Protein AF-A0A2E8H4A8-F1 (afdb_monomer)

Mean predicted aligned error: 11.68 Å

Sequence (70 aa):
MADSIFASDITDEVQQVDNRYRLCHGLFDRARKVNVSPVTEGSFRPNPTVRALTDYSGTTPVVPEIPAEN

Structure (mmCIF, N/CA/C/O backbone):
data_AF-A0A2E8H4A8-F1
#
_entry.id   AF-A0A2E8H4A8-F1
#
loop_
_atom_site.group_PDB
_atom_site.id
_atom_site.type_symbol
_atom_site.label_atom_id
_atom_site.label_alt_id
_atom_site.label_comp_id
_atom_site.label_asym_id
_atom_site.label_entity_id
_atom_site.label_seq_id
_atom_site.pdbx_PDB_ins_code
_atom_site.Cartn_x
_atom_site.Cartn_y
_atom_site.Cartn_z
_atom_site.occupancy
_atom_site.B_iso_or_equiv
_atom_site.auth_seq_id
_atom_site.auth_comp_id
_atom_site.auth_asym_id
_atom_site.auth_atom_id
_atom_site.pdbx_PDB_model_num
ATOM 1 N N . MET A 1 1 ? -27.444 3.842 36.447 1.00 40.84 1 MET A N 1
ATOM 2 C CA . MET A 1 1 ? -27.313 3.870 34.978 1.00 40.84 1 MET A CA 1
ATOM 3 C C . MET A 1 1 ? -25.934 3.325 34.691 1.00 40.84 1 MET A C 1
ATOM 5 O O . MET A 1 1 ? -24.986 3.881 35.219 1.00 40.84 1 MET A O 1
ATOM 9 N N . ALA A 1 2 ? -25.841 2.161 34.051 1.00 43.94 2 ALA A N 1
ATOM 10 C CA . ALA A 1 2 ? -24.548 1.589 33.703 1.00 43.94 2 ALA A CA 1
ATOM 11 C C . ALA A 1 2 ? -24.014 2.379 32.510 1.00 43.94 2 ALA A C 1
ATOM 13 O O . ALA A 1 2 ? -24.678 2.407 31.472 1.00 43.94 2 ALA A O 1
ATOM 14 N N . ASP A 1 3 ? -22.868 3.037 32.677 1.00 48.41 3 ASP A N 1
ATOM 15 C CA . ASP A 1 3 ? -22.103 3.548 31.548 1.00 48.41 3 ASP A CA 1
ATOM 16 C C . ASP A 1 3 ? -21.840 2.359 30.628 1.00 48.41 3 ASP A C 1
ATOM 18 O O . ASP A 1 3 ? -21.212 1.366 31.007 1.00 48.41 3 ASP A O 1
ATOM 22 N N . SER A 1 4 ? -22.472 2.390 29.458 1.00 53.00 4 SER A N 1
ATOM 23 C CA . SER A 1 4 ? -22.365 1.307 28.498 1.00 53.00 4 SER A CA 1
ATOM 24 C C . SER A 1 4 ? -20.911 1.237 28.047 1.00 53.00 4 SER A C 1
ATOM 26 O O . SER A 1 4 ? -20.413 2.137 27.380 1.00 53.00 4 SER A O 1
ATOM 28 N N . ILE A 1 5 ? -20.248 0.131 28.374 1.00 51.81 5 ILE A N 1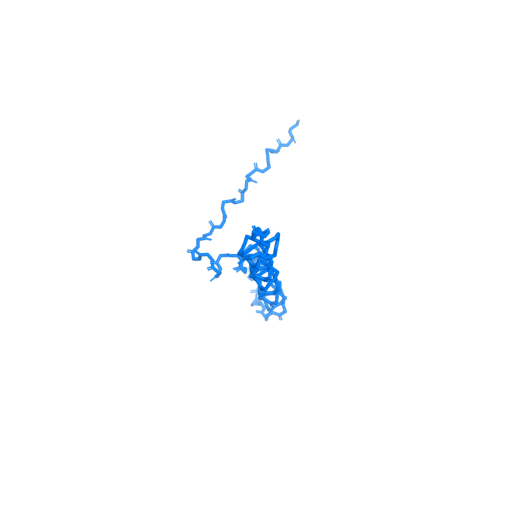
ATOM 29 C CA . ILE A 1 5 ? -18.922 -0.268 27.872 1.00 51.81 5 ILE A CA 1
ATOM 30 C C . ILE A 1 5 ? -18.813 -0.251 26.336 1.00 51.81 5 ILE A C 1
ATOM 32 O O . ILE A 1 5 ? -17.722 -0.387 25.803 1.00 51.81 5 ILE A O 1
ATOM 36 N N . PHE A 1 6 ? -19.924 -0.062 25.620 1.00 52.00 6 PHE A N 1
ATOM 37 C CA . PHE A 1 6 ? -20.004 0.015 24.164 1.00 52.00 6 PHE A CA 1
ATOM 38 C C . PHE A 1 6 ? -20.216 1.444 23.615 1.00 52.00 6 PHE A C 1
ATOM 40 O O . PHE A 1 6 ? -20.529 1.579 22.436 1.00 52.00 6 PHE A O 1
ATOM 47 N N . ALA A 1 7 ? -20.143 2.503 24.434 1.00 54.84 7 ALA A N 1
ATOM 48 C CA . ALA A 1 7 ? -20.820 3.771 24.115 1.00 54.84 7 ALA A CA 1
ATOM 49 C C . ALA A 1 7 ? -20.096 4.781 23.199 1.00 54.84 7 ALA A C 1
ATOM 51 O O . ALA A 1 7 ? -20.778 5.642 22.649 1.00 54.84 7 ALA A O 1
ATOM 52 N N . SER A 1 8 ? -18.780 4.717 22.998 1.00 53.53 8 SER A N 1
ATOM 53 C CA . SER A 1 8 ? -18.087 5.664 22.094 1.00 53.53 8 SER A CA 1
ATOM 54 C C . SER A 1 8 ? -16.690 5.196 21.713 1.00 53.53 8 SER A C 1
ATOM 56 O O . SER A 1 8 ? -16.326 5.173 20.539 1.00 53.53 8 SER A O 1
ATOM 58 N N . ASP A 1 9 ? -15.932 4.746 22.708 1.00 57.69 9 ASP A N 1
ATOM 59 C CA . ASP A 1 9 ? -14.493 4.541 22.544 1.00 57.69 9 ASP A CA 1
ATOM 60 C C . ASP A 1 9 ? -14.202 3.308 21.677 1.00 57.69 9 ASP A C 1
ATOM 62 O O . ASP A 1 9 ? -13.352 3.345 20.792 1.00 57.69 9 ASP A O 1
ATOM 66 N N . ILE A 1 10 ? -14.998 2.242 21.831 1.00 61.59 10 ILE A N 1
ATOM 67 C CA . ILE A 1 10 ? -14.892 1.034 20.996 1.00 61.59 10 ILE A CA 1
ATOM 68 C C . ILE A 1 10 ? -15.276 1.331 19.541 1.00 61.59 10 ILE A C 1
ATOM 70 O O . ILE A 1 10 ? -14.646 0.819 18.617 1.00 61.59 10 ILE A O 1
ATOM 74 N N . THR A 1 11 ? -16.304 2.149 19.303 1.00 65.69 11 THR A N 1
ATOM 75 C CA . THR A 1 11 ? -16.704 2.525 17.938 1.00 65.69 11 THR A CA 1
ATOM 76 C C . THR A 1 11 ? -15.632 3.359 17.245 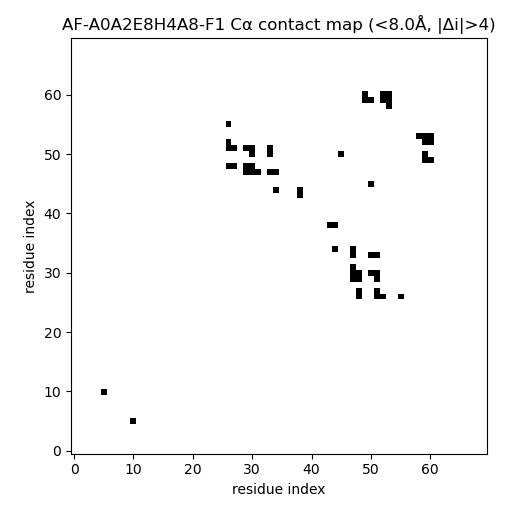1.00 65.69 11 THR A C 1
ATOM 78 O O . THR A 1 11 ? -15.348 3.113 16.072 1.00 65.69 11 THR A O 1
ATOM 81 N N . ASP A 1 12 ? -14.976 4.259 17.977 1.00 74.38 12 ASP A N 1
ATOM 82 C CA . ASP A 1 12 ? -13.877 5.070 17.457 1.00 74.38 12 ASP A CA 1
ATOM 83 C C . ASP A 1 12 ? -12.637 4.217 17.163 1.00 74.38 12 ASP A C 1
ATOM 85 O O . ASP A 1 12 ? -12.023 4.355 16.102 1.00 74.38 12 ASP A O 1
ATOM 89 N N . GLU A 1 13 ? -12.289 3.281 18.047 1.00 74.00 13 GLU A N 1
ATOM 90 C CA . GLU A 1 13 ? -11.187 2.338 17.832 1.00 74.00 13 GLU A CA 1
ATOM 91 C C . GLU A 1 13 ? -11.437 1.431 16.621 1.00 74.00 13 GLU A C 1
ATOM 93 O O . GLU A 1 13 ? -10.566 1.286 15.758 1.00 74.00 13 GLU A O 1
ATOM 98 N N . VAL A 1 14 ? -12.641 0.865 16.499 1.00 75.56 14 VAL A N 1
ATOM 99 C CA . VAL A 1 14 ? -13.021 0.026 15.352 1.00 75.56 14 VAL A CA 1
ATOM 100 C C . VAL A 1 14 ? -12.979 0.833 14.055 1.00 75.56 14 VAL A C 1
ATOM 102 O O . VAL A 1 14 ? -12.460 0.348 13.048 1.00 75.56 14 VAL A O 1
ATOM 105 N N . GLN A 1 15 ? -13.451 2.080 14.069 1.00 74.56 15 GLN A N 1
ATOM 106 C CA . GLN A 1 15 ? -13.403 2.958 12.904 1.00 74.56 15 GLN A CA 1
ATOM 107 C C . GLN A 1 15 ? -11.966 3.336 12.523 1.00 74.56 15 GLN A C 1
ATOM 109 O O . GLN A 1 15 ? -11.625 3.362 11.339 1.00 74.56 15 GLN A O 1
ATOM 114 N N . GLN A 1 16 ? -11.087 3.588 13.495 1.00 74.38 16 GLN A N 1
ATOM 115 C CA . GLN A 1 16 ? -9.666 3.820 13.231 1.00 74.38 16 GLN A CA 1
ATOM 116 C C . GLN A 1 16 ? -8.995 2.594 12.610 1.00 74.38 16 GLN A C 1
ATOM 118 O O . GLN A 1 16 ? -8.205 2.733 11.673 1.00 74.38 16 GLN A O 1
ATOM 123 N N . VAL A 1 17 ? -9.309 1.399 13.110 1.00 73.62 17 VAL A N 1
ATOM 124 C CA . VAL A 1 17 ? -8.798 0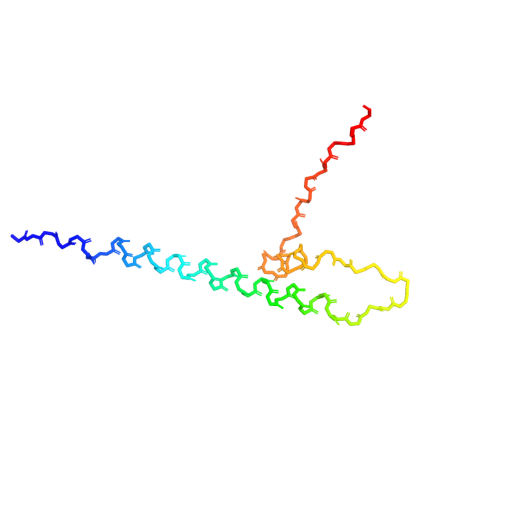.140 12.567 1.00 73.62 17 VAL A CA 1
ATOM 125 C C . VAL A 1 17 ? -9.294 -0.069 11.134 1.00 73.62 17 VAL A C 1
ATOM 127 O O . VAL A 1 17 ? -8.470 -0.315 10.253 1.00 73.62 17 VAL A O 1
ATOM 130 N N . ASP A 1 18 ? -10.590 0.115 10.862 1.00 81.38 18 ASP A N 1
ATOM 131 C CA . ASP A 1 18 ? -11.156 0.026 9.506 1.00 81.38 18 ASP A CA 1
ATOM 132 C C . ASP A 1 18 ? -10.486 1.027 8.551 1.00 81.38 18 ASP A C 1
ATOM 134 O O . ASP A 1 18 ? -10.024 0.656 7.471 1.00 81.38 18 ASP A O 1
ATOM 138 N N . ASN A 1 19 ? -10.310 2.280 8.979 1.00 77.50 19 ASN A N 1
ATOM 139 C CA . ASN A 1 19 ? -9.617 3.301 8.192 1.00 77.50 19 ASN A CA 1
ATOM 140 C C . ASN A 1 19 ? -8.168 2.904 7.864 1.00 77.50 19 ASN A C 1
ATOM 142 O O . ASN A 1 19 ? -7.730 3.071 6.723 1.00 77.50 19 ASN A O 1
ATOM 146 N N . ARG A 1 20 ? -7.424 2.339 8.827 1.00 82.50 20 ARG A N 1
ATOM 147 C CA . ARG A 1 20 ? -6.051 1.846 8.606 1.00 82.50 20 ARG A CA 1
ATOM 148 C C . ARG A 1 20 ? -6.024 0.655 7.651 1.00 82.50 20 ARG A C 1
ATOM 150 O O . ARG A 1 20 ? -5.171 0.616 6.768 1.00 82.50 20 ARG A O 1
ATOM 157 N N . TYR A 1 21 ? -6.957 -0.287 7.780 1.00 87.44 21 TYR A N 1
ATOM 158 C CA . TYR A 1 21 ? -7.054 -1.423 6.862 1.00 87.44 21 TYR A CA 1
ATOM 159 C C . TYR A 1 21 ? -7.370 -0.979 5.437 1.00 87.44 21 TYR A C 1
ATOM 161 O O . TYR A 1 21 ? -6.687 -1.405 4.504 1.00 87.44 21 TYR A O 1
ATOM 169 N N . ARG A 1 22 ? -8.349 -0.086 5.261 1.00 84.06 22 ARG A N 1
ATOM 170 C CA . ARG A 1 22 ? -8.695 0.486 3.951 1.00 84.06 22 ARG A CA 1
ATOM 171 C C . ARG A 1 22 ? -7.523 1.238 3.336 1.00 84.06 22 ARG A C 1
ATOM 173 O O . ARG A 1 22 ? -7.261 1.084 2.144 1.00 84.06 22 ARG A O 1
ATOM 180 N N . LEU A 1 23 ? -6.791 1.997 4.151 1.00 84.38 23 LEU A N 1
ATOM 181 C CA . LEU A 1 23 ? -5.575 2.678 3.724 1.00 84.38 23 LEU A CA 1
ATOM 182 C C . LEU A 1 23 ? -4.520 1.684 3.221 1.00 84.38 23 LEU A C 1
ATOM 184 O O . LEU A 1 23 ? -4.033 1.820 2.098 1.00 84.38 23 LEU A O 1
ATOM 188 N N . CYS A 1 24 ? -4.201 0.657 4.011 1.00 87.62 24 CYS A N 1
ATOM 189 C CA . CYS A 1 24 ? -3.258 -0.388 3.613 1.00 87.62 24 CYS A CA 1
ATOM 190 C C . CYS A 1 24 ? -3.694 -1.070 2.310 1.00 87.62 24 CYS A C 1
ATOM 192 O O . CYS A 1 24 ? -2.879 -1.242 1.405 1.00 87.62 24 CYS A O 1
ATOM 194 N N . HIS A 1 25 ? -4.980 -1.398 2.176 1.00 90.38 25 HIS A N 1
ATOM 195 C CA . HIS A 1 25 ? -5.531 -1.978 0.951 1.00 90.38 25 HIS A CA 1
ATOM 196 C C . HIS A 1 25 ? -5.295 -1.082 -0.270 1.00 90.38 25 HIS A C 1
ATOM 198 O O . HIS A 1 25 ? -4.769 -1.547 -1.283 1.00 90.38 25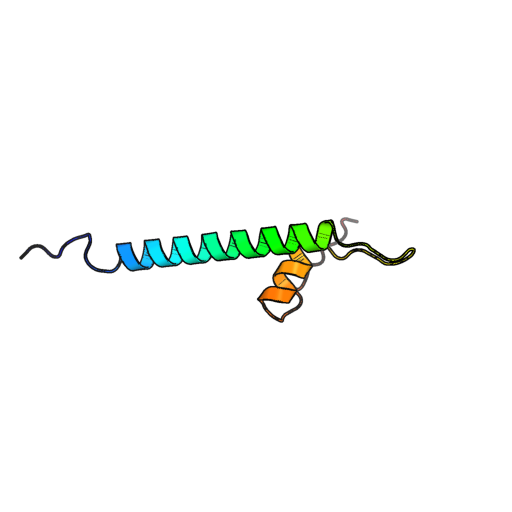 HIS A O 1
ATOM 204 N N . GLY A 1 26 ? -5.607 0.213 -0.158 1.00 87.75 26 GLY A N 1
ATOM 205 C CA . GLY A 1 26 ? -5.378 1.183 -1.229 1.00 87.75 26 GLY A CA 1
ATOM 206 C C . GLY A 1 26 ? -3.900 1.313 -1.613 1.00 87.75 26 GLY A C 1
ATOM 207 O O . GLY A 1 26 ? -3.571 1.345 -2.802 1.00 87.75 26 GLY A O 1
ATOM 208 N N . LEU A 1 27 ? -3.000 1.318 -0.623 1.00 90.44 27 LEU A N 1
ATOM 209 C CA . LEU A 1 27 ? -1.550 1.342 -0.846 1.00 90.44 27 LEU A CA 1
ATOM 210 C C . LEU A 1 27 ? -1.069 0.099 -1.603 1.00 90.44 27 LEU A C 1
ATOM 212 O O . LEU A 1 27 ? -0.320 0.224 -2.573 1.00 90.44 27 LEU A O 1
ATOM 216 N N . PHE A 1 28 ? -1.526 -1.095 -1.219 1.00 91.38 28 PHE A N 1
ATOM 217 C CA . PHE A 1 28 ? -1.150 -2.333 -1.904 1.00 91.38 28 PHE A CA 1
ATOM 218 C C . PHE A 1 28 ? -1.704 -2.411 -3.325 1.00 91.38 28 PHE A C 1
ATOM 220 O O . PHE A 1 28 ? -0.984 -2.822 -4.237 1.00 91.38 28 PHE A O 1
ATOM 227 N N . ASP A 1 29 ? -2.940 -1.975 -3.553 1.00 92.38 29 ASP A N 1
ATOM 228 C CA . ASP A 1 29 ? -3.512 -1.942 -4.898 1.00 92.38 29 ASP A CA 1
ATOM 229 C C . ASP A 1 29 ? -2.782 -0.941 -5.798 1.00 92.38 29 ASP A C 1
ATOM 231 O O . ASP A 1 29 ? -2.536 -1.217 -6.978 1.00 92.38 29 ASP A O 1
ATOM 235 N N . ARG A 1 30 ? -2.355 0.202 -5.248 1.00 89.00 30 ARG A N 1
ATOM 236 C CA . ARG A 1 30 ? -1.500 1.150 -5.971 1.00 89.00 30 ARG A CA 1
ATOM 237 C C . ARG A 1 30 ? -0.129 0.550 -6.273 1.00 89.00 30 ARG A C 1
ATOM 239 O O . ARG A 1 30 ? 0.316 0.640 -7.416 1.00 89.00 30 ARG A O 1
ATOM 246 N N . ALA A 1 31 ? 0.506 -0.102 -5.304 1.00 91.19 31 ALA A N 1
ATOM 247 C CA . ALA A 1 31 ? 1.792 -0.767 -5.498 1.00 91.19 31 ALA A CA 1
ATOM 248 C C . ALA A 1 31 ? 1.700 -1.856 -6.579 1.00 91.19 31 ALA A C 1
ATOM 250 O O . ALA A 1 31 ? 2.541 -1.916 -7.472 1.00 91.19 31 ALA A O 1
ATOM 251 N N . ARG A 1 32 ? 0.629 -2.660 -6.589 1.00 92.06 32 ARG A N 1
ATOM 252 C CA . ARG A 1 32 ? 0.377 -3.639 -7.659 1.00 92.06 32 ARG A CA 1
ATOM 253 C C . ARG A 1 32 ? 0.310 -2.976 -9.031 1.00 92.06 32 ARG A C 1
ATOM 255 O O . ARG A 1 32 ? 0.979 -3.443 -9.947 1.00 92.06 32 ARG A O 1
ATOM 262 N N . LYS A 1 33 ? -0.423 -1.864 -9.168 1.00 90.19 33 LYS A N 1
ATOM 263 C CA . LYS A 1 33 ? -0.503 -1.092 -10.424 1.00 90.19 33 LYS A CA 1
ATOM 264 C C . LYS A 1 33 ? 0.865 -0.576 -10.876 1.00 90.19 33 LYS A C 1
ATOM 266 O O . LYS A 1 33 ? 1.194 -0.693 -12.052 1.00 90.19 33 LYS A O 1
ATOM 271 N N . VAL A 1 34 ? 1.671 -0.058 -9.948 1.00 87.38 34 VAL A N 1
ATOM 272 C CA . VAL A 1 34 ? 3.048 0.387 -10.228 1.00 87.38 34 VAL A CA 1
ATOM 273 C C . VAL A 1 34 ? 3.952 -0.783 -10.612 1.00 87.38 34 VAL A C 1
ATOM 275 O O . VAL A 1 34 ? 4.880 -0.595 -11.387 1.00 87.38 34 VAL A O 1
ATOM 278 N N . ASN A 1 35 ? 3.701 -1.993 -10.113 1.00 88.88 35 ASN A N 1
ATOM 279 C CA . ASN A 1 35 ? 4.495 -3.168 -10.464 1.00 88.88 35 ASN A CA 1
ATOM 280 C C . ASN A 1 35 ? 4.166 -3.724 -11.858 1.00 88.88 35 ASN A C 1
ATOM 282 O O . ASN A 1 35 ? 5.048 -4.238 -12.537 1.00 88.88 35 ASN A O 1
ATOM 286 N N . VAL A 1 36 ? 2.909 -3.616 -12.294 1.00 89.88 36 VAL A N 1
ATOM 287 C CA . VAL A 1 36 ? 2.467 -4.130 -13.604 1.00 89.88 36 VAL A CA 1
ATOM 288 C C . VAL A 1 36 ? 2.533 -3.092 -14.723 1.00 89.88 36 VAL A C 1
ATOM 290 O O . VAL A 1 36 ? 2.386 -3.450 -15.888 1.00 89.88 36 VAL A O 1
ATOM 293 N N . SER A 1 37 ? 2.745 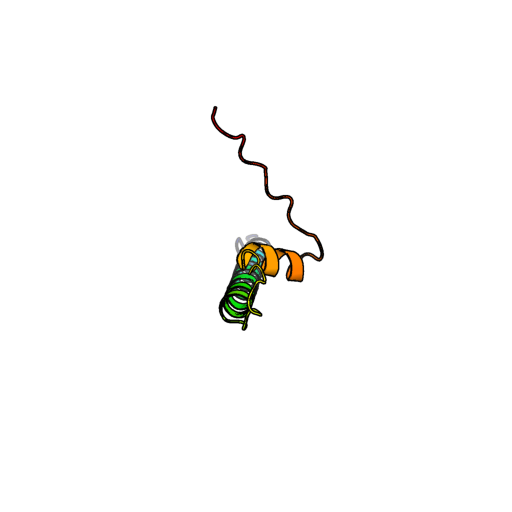-1.810 -14.407 1.00 85.50 37 SER A N 1
ATOM 294 C CA . SER A 1 37 ? 2.820 -0.763 -15.429 1.00 85.50 37 SER A CA 1
ATOM 295 C C . SER A 1 37 ? 3.983 -1.024 -16.395 1.00 85.50 37 SER A C 1
ATOM 297 O O . SER A 1 37 ? 5.042 -1.471 -15.950 1.00 85.50 37 SER A O 1
ATOM 299 N N . PRO A 1 38 ? 3.842 -0.746 -17.697 1.00 84.56 38 PRO A N 1
ATOM 300 C CA . PRO A 1 38 ? 4.956 -0.860 -18.628 1.00 84.56 38 PRO A CA 1
ATOM 301 C C . PRO A 1 38 ? 6.082 0.101 -18.225 1.00 84.56 38 PRO A C 1
ATOM 303 O O . PRO A 1 38 ? 5.831 1.201 -17.732 1.00 84.56 38 PRO A O 1
ATOM 306 N N . VAL A 1 39 ? 7.322 -0.348 -18.398 1.00 83.12 39 VAL A N 1
ATOM 307 C CA . VAL A 1 39 ? 8.540 0.415 -18.107 1.00 83.12 39 VAL A CA 1
ATOM 308 C C . VAL A 1 39 ? 9.307 0.501 -19.415 1.00 83.12 39 VAL A C 1
ATOM 310 O O . VAL A 1 39 ? 9.487 -0.513 -20.087 1.00 83.12 39 VAL A O 1
ATOM 313 N N . THR A 1 40 ? 9.690 1.712 -19.807 1.00 83.31 40 THR A N 1
ATOM 314 C CA . THR A 1 40 ? 10.463 1.948 -21.029 1.00 83.31 40 THR A CA 1
ATOM 315 C C . THR A 1 40 ? 11.812 1.237 -20.924 1.00 83.31 40 THR A C 1
ATOM 317 O O . THR A 1 40 ? 12.398 1.196 -19.837 1.00 83.31 40 THR A O 1
ATOM 320 N N . GLU A 1 41 ? 12.326 0.691 -22.026 1.00 76.44 41 GLU A N 1
ATOM 321 C CA . GLU A 1 41 ? 13.670 0.101 -22.044 1.00 76.44 41 GLU A CA 1
ATOM 322 C C . GLU A 1 41 ? 14.708 1.081 -21.479 1.00 76.44 41 GLU A C 1
ATOM 324 O O . GLU A 1 41 ? 14.708 2.269 -21.797 1.00 76.44 41 GLU A O 1
ATOM 329 N N . GLY A 1 42 ? 15.561 0.584 -20.580 1.00 76.75 42 GLY A N 1
ATOM 330 C CA . GLY A 1 42 ? 16.584 1.385 -19.903 1.00 76.75 42 GLY A CA 1
ATOM 331 C C . GLY A 1 42 ? 16.092 2.224 -18.718 1.00 76.75 42 GLY A C 1
ATOM 332 O O . GLY A 1 42 ? 16.910 2.870 -18.068 1.00 76.75 42 GLY A O 1
ATOM 333 N N . SER A 1 43 ? 14.794 2.212 -18.391 1.00 79.81 43 SER A N 1
ATOM 334 C CA . SER A 1 43 ? 14.278 2.920 -17.213 1.00 79.81 43 SER A CA 1
ATOM 335 C C . SER A 1 43 ? 14.189 2.024 -15.973 1.00 79.81 43 SER A C 1
ATOM 337 O O . SER A 1 43 ? 13.854 0.841 -16.042 1.00 79.81 43 SER A O 1
ATOM 339 N N . PHE A 1 44 ? 14.512 2.599 -14.813 1.00 79.75 44 PHE A N 1
ATOM 340 C CA . PHE A 1 44 ? 14.422 1.913 -13.527 1.00 79.75 44 PHE A CA 1
ATOM 341 C C . PHE A 1 44 ? 12.977 1.928 -13.021 1.00 79.75 44 PHE A C 1
ATOM 343 O O . PHE A 1 44 ? 12.380 2.996 -12.858 1.00 79.75 44 PHE A O 1
ATOM 350 N N . ARG A 1 45 ? 12.415 0.748 -12.729 1.00 79.25 45 ARG A N 1
ATOM 351 C CA . ARG A 1 45 ? 11.128 0.655 -12.033 1.00 79.25 45 ARG A CA 1
ATOM 352 C C . ARG A 1 45 ? 11.344 1.027 -10.559 1.00 79.25 45 ARG A C 1
ATOM 354 O O . ARG A 1 45 ? 12.085 0.320 -9.878 1.00 79.25 45 ARG A O 1
ATOM 361 N N . PRO A 1 46 ? 10.694 2.080 -10.032 1.00 82.25 46 PRO A N 1
ATOM 362 C CA . PRO A 1 46 ? 10.798 2.402 -8.614 1.00 82.25 46 PRO A CA 1
ATOM 363 C C . PRO A 1 46 ? 10.187 1.281 -7.766 1.00 82.25 46 PRO A C 1
ATOM 365 O O . PRO A 1 46 ? 9.265 0.598 -8.220 1.00 82.25 46 PRO A O 1
ATOM 368 N N . ASN A 1 47 ? 10.654 1.121 -6.521 1.00 87.69 47 ASN A N 1
ATOM 369 C CA . ASN A 1 47 ? 10.031 0.195 -5.573 1.00 87.69 47 ASN A CA 1
ATOM 370 C C . ASN A 1 47 ? 8.519 0.511 -5.491 1.00 87.69 47 ASN A C 1
ATOM 372 O O . ASN A 1 47 ? 8.161 1.632 -5.109 1.00 87.69 47 ASN A O 1
ATOM 376 N N . PRO A 1 48 ? 7.631 -0.431 -5.863 1.00 88.00 48 PRO A N 1
ATOM 377 C CA . PRO A 1 48 ? 6.213 -0.125 -6.020 1.00 88.00 48 PRO A CA 1
ATOM 378 C C . PRO A 1 48 ? 5.537 0.319 -4.723 1.00 88.00 48 PRO A C 1
ATOM 380 O O . PRO A 1 48 ? 4.645 1.164 -4.754 1.00 88.00 48 PRO A O 1
ATOM 383 N N . THR A 1 49 ? 5.985 -0.211 -3.586 1.00 86.75 49 THR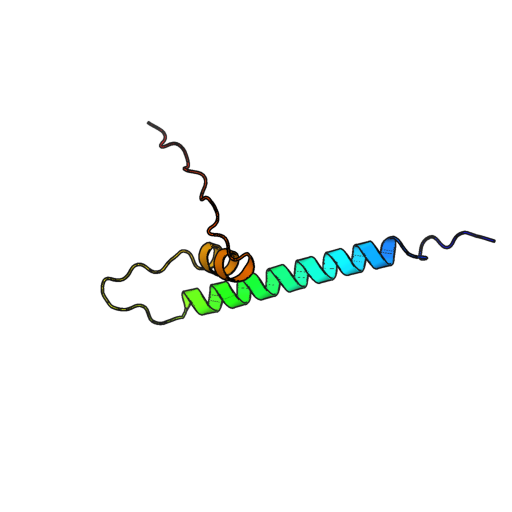 A N 1
ATOM 384 C CA . THR A 1 49 ? 5.469 0.113 -2.253 1.00 86.75 49 THR A CA 1
ATOM 385 C C . THR A 1 49 ? 5.902 1.509 -1.822 1.00 86.75 49 THR A C 1
ATOM 387 O O . THR A 1 49 ? 5.073 2.291 -1.365 1.00 86.75 49 THR A O 1
ATOM 390 N N . VAL A 1 50 ? 7.177 1.855 -2.039 1.00 87.06 50 VAL A N 1
ATOM 391 C CA . VAL A 1 50 ? 7.695 3.213 -1.792 1.00 87.06 50 VAL A CA 1
ATOM 392 C C . VAL A 1 50 ? 6.954 4.213 -2.671 1.00 87.06 50 VAL A C 1
ATOM 394 O O . VAL A 1 50 ? 6.481 5.226 -2.172 1.00 87.06 50 VAL A O 1
ATOM 397 N N . ARG A 1 51 ? 6.778 3.907 -3.963 1.00 86.69 51 ARG A N 1
ATOM 398 C CA . ARG A 1 51 ? 6.065 4.792 -4.888 1.00 86.69 51 ARG A CA 1
ATOM 399 C C . ARG A 1 51 ? 4.597 4.973 -4.509 1.00 86.69 51 ARG A C 1
ATOM 401 O O . ARG A 1 51 ? 4.101 6.092 -4.570 1.00 86.69 51 ARG A O 1
ATOM 408 N N . ALA A 1 52 ? 3.913 3.900 -4.119 1.00 87.69 52 ALA A N 1
ATOM 409 C CA . ALA A 1 52 ? 2.530 3.966 -3.656 1.00 87.69 52 ALA A CA 1
ATOM 410 C C . ALA A 1 52 ? 2.389 4.813 -2.387 1.00 87.69 52 ALA A C 1
ATOM 412 O O . ALA A 1 52 ? 1.449 5.599 -2.286 1.00 87.69 52 ALA A O 1
ATOM 413 N N . LEU A 1 53 ? 3.339 4.688 -1.458 1.00 85.62 53 LEU A N 1
ATOM 414 C CA . LEU A 1 53 ? 3.389 5.513 -0.259 1.00 85.62 53 LEU A CA 1
ATOM 415 C C . LEU A 1 53 ? 3.628 6.986 -0.609 1.00 85.62 53 LEU A C 1
ATOM 417 O O . LEU A 1 53 ? 2.866 7.822 -0.140 1.00 85.62 53 LEU A O 1
ATOM 421 N N . THR A 1 54 ? 4.587 7.294 -1.491 1.00 86.31 54 THR A N 1
ATOM 422 C CA . THR A 1 54 ? 4.832 8.662 -1.982 1.00 86.31 54 THR A CA 1
ATOM 423 C C . THR A 1 54 ? 3.595 9.275 -2.628 1.00 86.31 54 THR A C 1
ATOM 425 O O . THR A 1 54 ? 3.263 10.426 -2.357 1.00 86.31 54 THR A O 1
ATOM 428 N N . ASP A 1 55 ? 2.911 8.521 -3.494 1.00 84.75 55 ASP A N 1
ATOM 429 C CA . ASP A 1 55 ? 1.709 8.994 -4.185 1.00 84.75 55 ASP A CA 1
ATOM 430 C C . ASP A 1 55 ? 0.572 9.304 -3.188 1.00 84.75 55 ASP A C 1
ATOM 432 O O . ASP A 1 55 ? -0.250 10.178 -3.452 1.00 84.75 55 ASP A O 1
ATOM 436 N N . TYR A 1 56 ? 0.524 8.601 -2.050 1.00 83.69 56 TYR A N 1
ATOM 437 C CA . TYR A 1 56 ? -0.470 8.818 -1.001 1.00 83.69 56 TYR A CA 1
ATOM 438 C C . TYR A 1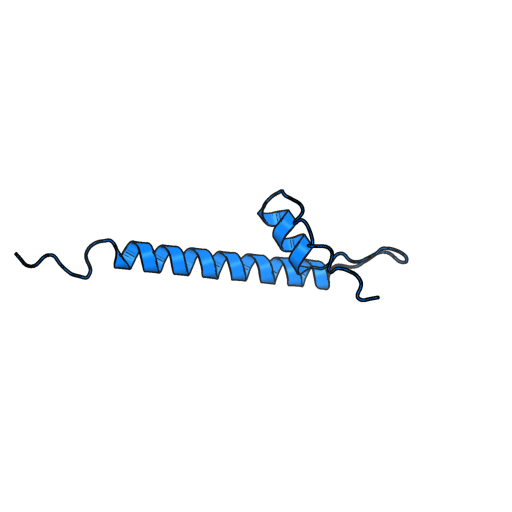 56 ? -0.099 9.965 -0.050 1.00 83.69 56 TYR A C 1
ATOM 440 O O . TYR A 1 56 ? -0.944 10.797 0.271 1.00 83.69 56 TYR A O 1
ATOM 448 N N . SER A 1 57 ? 1.150 10.016 0.422 1.00 81.69 57 SER A N 1
ATOM 449 C CA . SER A 1 57 ? 1.602 10.999 1.415 1.00 81.69 57 SER A CA 1
ATOM 450 C C . SER A 1 57 ? 2.015 12.340 0.807 1.00 81.69 57 SER A C 1
ATOM 452 O O . SER A 1 57 ? 2.192 13.311 1.540 1.00 81.69 57 SER A O 1
ATOM 454 N N . GLY A 1 58 ? 2.229 12.396 -0.513 1.00 75.81 58 GLY A N 1
ATOM 455 C CA . GLY A 1 58 ? 2.819 13.550 -1.196 1.00 75.81 58 GLY A CA 1
ATOM 456 C C . GLY A 1 58 ? 4.297 13.776 -0.853 1.00 75.81 58 GLY A C 1
ATOM 457 O O . GLY A 1 58 ? 4.887 14.763 -1.286 1.00 75.81 58 GLY A O 1
ATOM 458 N N . THR A 1 59 ? 4.905 12.873 -0.083 1.00 69.75 59 THR A N 1
ATOM 459 C CA . THR A 1 59 ? 6.279 12.973 0.414 1.00 69.75 59 THR A CA 1
ATOM 460 C C . THR A 1 59 ? 7.060 11.730 0.026 1.00 69.75 59 THR A C 1
ATOM 462 O O . THR A 1 59 ? 6.606 10.607 0.221 1.00 69.75 59 THR A O 1
ATOM 465 N N . THR A 1 60 ? 8.256 11.905 -0.532 1.00 67.00 60 THR A N 1
ATOM 466 C CA . THR A 1 60 ? 9.171 10.783 -0.763 1.00 67.00 60 THR A CA 1
ATOM 467 C C . THR A 1 60 ? 9.640 10.230 0.584 1.00 67.00 60 THR A C 1
ATOM 469 O O . THR A 1 60 ? 10.236 10.988 1.352 1.00 67.00 60 THR A O 1
ATOM 472 N N . PRO A 1 61 ? 9.395 8.940 0.891 1.00 60.25 61 PRO A N 1
ATOM 473 C CA . PRO A 1 61 ? 9.888 8.333 2.116 1.00 60.25 61 PRO A CA 1
ATOM 474 C C . PRO A 1 61 ? 11.413 8.383 2.113 1.00 60.25 61 PRO A C 1
ATOM 476 O O . PRO A 1 61 ? 12.042 7.995 1.126 1.00 60.25 61 PRO A O 1
ATOM 479 N N . VAL A 1 62 ? 12.007 8.844 3.213 1.00 61.41 62 VAL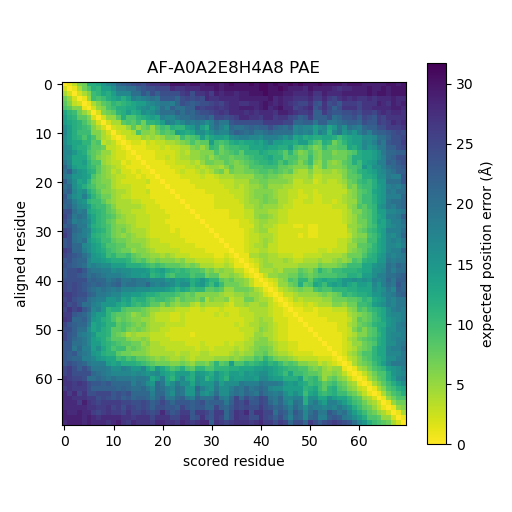 A N 1
ATOM 480 C CA . VAL A 1 62 ? 13.446 8.694 3.430 1.00 61.41 62 VAL A CA 1
ATOM 481 C C . VAL A 1 62 ? 13.691 7.201 3.6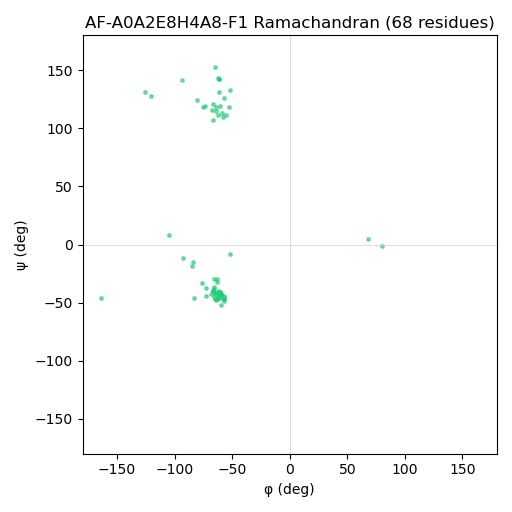02 1.00 61.41 62 VAL A C 1
ATOM 483 O O . VAL A 1 62 ? 13.271 6.617 4.599 1.00 61.41 62 VAL A O 1
ATOM 486 N N . VAL A 1 63 ? 14.295 6.562 2.600 1.00 62.22 63 VAL A N 1
ATOM 487 C CA . VAL A 1 63 ? 14.775 5.188 2.749 1.00 62.22 63 VAL A CA 1
ATOM 488 C C . VAL A 1 63 ? 15.933 5.267 3.744 1.00 62.22 63 VAL A C 1
ATOM 490 O O . VAL A 1 63 ? 16.902 5.962 3.440 1.00 62.22 63 VAL A O 1
ATOM 493 N N . PRO A 1 64 ? 15.845 4.647 4.935 1.00 54.09 64 PRO A N 1
ATOM 494 C CA . PRO A 1 64 ? 16.983 4.610 5.837 1.00 54.09 64 PRO A CA 1
ATOM 495 C C . PRO A 1 64 ? 18.119 3.892 5.110 1.00 54.09 64 PRO A C 1
ATOM 497 O O . PRO A 1 64 ? 17.959 2.744 4.690 1.00 54.09 64 PRO A O 1
ATOM 500 N N . GLU A 1 65 ? 19.233 4.593 4.903 1.00 53.72 65 GLU A N 1
ATOM 501 C CA . GLU A 1 65 ? 20.461 3.985 4.407 1.00 53.72 65 GLU A CA 1
ATOM 502 C C . GLU A 1 65 ? 20.842 2.888 5.399 1.00 53.72 65 GLU A C 1
ATOM 504 O O . GLU A 1 65 ? 21.176 3.157 6.553 1.00 53.72 65 GLU A O 1
ATOM 509 N N . ILE A 1 66 ? 20.709 1.633 4.972 1.00 63.16 66 ILE A N 1
ATOM 510 C CA . ILE A 1 66 ? 21.249 0.508 5.726 1.00 63.16 66 ILE A CA 1
ATOM 511 C C . ILE A 1 66 ? 22.765 0.738 5.707 1.00 63.16 66 ILE A C 1
ATOM 513 O O . ILE A 1 66 ? 23.321 0.817 4.606 1.00 63.16 66 ILE A O 1
ATOM 517 N N . PRO A 1 67 ? 23.433 0.921 6.862 1.00 52.03 67 PRO A N 1
ATOM 518 C CA . PRO A 1 67 ? 24.875 1.104 6.867 1.00 52.03 67 PRO A CA 1
ATOM 519 C C . PRO A 1 67 ? 25.494 -0.111 6.179 1.00 52.03 67 PRO A C 1
ATOM 521 O O . PRO A 1 67 ? 25.174 -1.249 6.525 1.00 52.03 67 PRO A O 1
ATOM 524 N N . ALA A 1 68 ? 26.318 0.134 5.160 1.00 58.66 68 ALA A N 1
ATOM 525 C CA . ALA A 1 68 ? 27.065 -0.923 4.503 1.00 58.66 68 ALA A CA 1
ATOM 526 C C . ALA A 1 68 ? 27.934 -1.606 5.567 1.00 58.66 68 ALA A C 1
ATOM 528 O O . ALA A 1 68 ? 28.814 -0.969 6.149 1.00 58.66 68 ALA A O 1
ATOM 529 N N . GLU A 1 69 ? 27.637 -2.869 5.869 1.00 59.88 69 GLU A N 1
ATOM 530 C CA . GLU A 1 69 ? 28.521 -3.704 6.674 1.00 59.88 69 GLU A CA 1
ATOM 531 C C . GLU A 1 69 ? 29.844 -3.838 5.903 1.00 59.88 69 GLU A C 1
ATOM 533 O O . GLU A 1 69 ? 29.874 -4.411 4.812 1.00 59.88 69 GLU A O 1
ATOM 538 N N . ASN A 1 70 ? 30.904 -3.223 6.439 1.00 53.94 70 ASN A N 1
ATOM 539 C CA . ASN A 1 70 ? 32.297 -3.442 6.039 1.00 53.94 70 ASN A CA 1
ATOM 540 C C . ASN A 1 70 ? 32.867 -4.646 6.787 1.00 53.94 70 ASN A C 1
ATOM 542 O O . ASN A 1 70 ? 32.613 -4.734 8.011 1.00 53.94 70 ASN A O 1
#

pLDDT: mean 74.92, std 14.22, range [40.84, 92.38]

Radius of gyration: 19.48 Å; Cα contacts (8 Å, |Δi|>4): 31; chains: 1; bounding box: 60×18×57 Å

Solvent-accessible surface area (backbone atoms only — not comparable to full-atom values): 4427 Å² total; per-residue (Å²): 132,81,82,58,91,73,73,52,67,57,57,53,52,52,50,51,50,52,53,52,51,52,47,53,50,53,36,52,55,43,14,51,51,58,66,70,49,90,70,62,90,95,58,84,81,70,60,27,60,60,50,24,47,20,73,71,69,78,43,80,72,81,74,77,78,73,77,80,86,126

Secondary structure (DSSP, 8-state):
----TTSSHHHHHHHHHHHHHHHHHHHHHHHHHHHHS---TTPPPPPHHHHHHHHHHSS-----------

Foldseek 3Di:
DDPPPPDPPVVVVVVVVVVVVVVVVQLVVQLVCLVPDDDPPPDDRPNSSQVSVCVVVVDRDDDPPPPPDD